Protein AF-M0ECF4-F1 (afdb_monomer_lite)

Radius of gyration: 9.7 Å; chains: 1; bounding box: 22×14×26 Å

pLDDT: mean 90.96, std 5.03, range [65.38, 95.69]

Structure (mmCIF, N/CA/C/O backbone):
data_AF-M0ECF4-F1
#
_entry.id   AF-M0ECF4-F1
#
loop_
_atom_site.group_PDB
_atom_site.id
_atom_site.type_symbol
_atom_site.label_atom_id
_atom_site.label_alt_id
_atom_site.label_comp_id
_atom_site.label_asym_id
_atom_site.label_entity_id
_atom_site.label_seq_id
_atom_site.pdbx_PDB_ins_code
_atom_site.Cartn_x
_atom_site.Cartn_y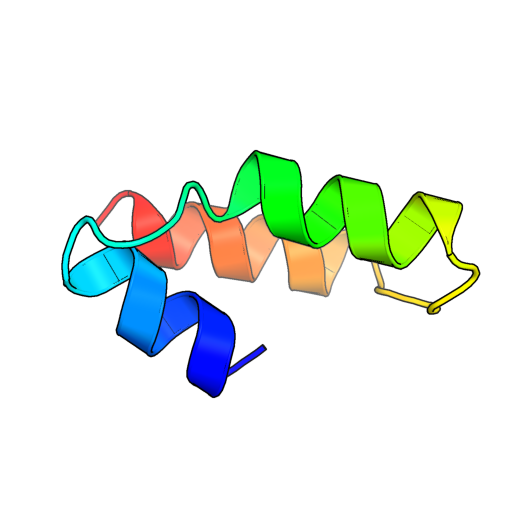
_atom_site.Cartn_z
_atom_site.occupancy
_atom_site.B_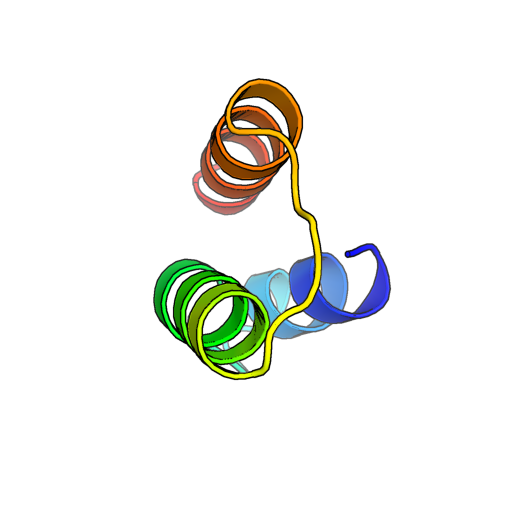iso_or_equiv
_atom_site.auth_seq_id
_atom_site.auth_comp_id
_atom_site.auth_asym_id
_atom_site.auth_atom_id
_atom_site.pdbx_PDB_model_num
ATOM 1 N N . MET A 1 1 ? -2.587 4.257 -2.961 1.00 83.56 1 MET A N 1
ATOM 2 C CA . MET A 1 1 ? -2.500 4.405 -1.489 1.00 83.56 1 MET A CA 1
ATOM 3 C C . MET A 1 1 ? -3.850 4.444 -0.792 1.00 83.56 1 MET A C 1
ATOM 5 O O . MET A 1 1 ? -4.252 3.402 -0.312 1.00 83.56 1 MET A O 1
ATOM 9 N N . GLY A 1 2 ? -4.596 5.557 -0.760 1.00 86.38 2 GLY A N 1
ATOM 10 C CA . GLY A 1 2 ? -5.831 5.626 0.052 1.00 86.38 2 GLY A CA 1
ATOM 11 C C . GLY A 1 2 ? -6.909 4.580 -0.288 1.00 86.38 2 GLY A C 1
ATOM 12 O O . GLY A 1 2 ? -7.633 4.126 0.592 1.00 86.38 2 GLY A O 1
ATOM 13 N N . ILE A 1 3 ? -6.991 4.156 -1.554 1.00 90.19 3 ILE A N 1
ATOM 14 C CA . ILE A 1 3 ? -7.880 3.062 -1.982 1.00 90.19 3 ILE A CA 1
ATOM 15 C C . ILE A 1 3 ? -7.364 1.697 -1.500 1.00 90.19 3 ILE A C 1
ATOM 17 O O . ILE A 1 3 ? -8.172 0.883 -1.068 1.00 90.19 3 ILE A O 1
ATOM 21 N N . LEU A 1 4 ? -6.045 1.478 -1.525 1.00 90.25 4 LEU A N 1
ATOM 22 C CA . LEU A 1 4 ? -5.418 0.236 -1.062 1.00 90.25 4 LEU A CA 1
ATOM 23 C C . LEU A 1 4 ? -5.597 0.068 0.448 1.00 90.25 4 LEU A C 1
ATOM 25 O O . LEU A 1 4 ? -6.135 -0.944 0.869 1.00 90.25 4 LEU A O 1
ATOM 29 N N . LEU A 1 5 ? -5.306 1.110 1.236 1.00 90.00 5 LEU A N 1
ATOM 30 C CA . LEU A 1 5 ? -5.548 1.126 2.687 1.00 90.00 5 LEU A CA 1
ATOM 31 C C . LEU A 1 5 ? -7.012 0.813 3.031 1.00 90.00 5 LEU A C 1
ATOM 33 O O . LEU A 1 5 ? -7.310 0.040 3.931 1.00 90.00 5 LEU A O 1
ATOM 37 N N . ARG A 1 6 ? -7.963 1.383 2.279 1.00 92.62 6 ARG A N 1
ATOM 38 C CA . ARG A 1 6 ? -9.395 1.104 2.474 1.00 92.62 6 ARG A CA 1
ATOM 39 C C . ARG A 1 6 ? -9.785 -0.328 2.095 1.00 92.62 6 ARG A C 1
ATOM 41 O O . ARG A 1 6 ? -10.765 -0.847 2.626 1.00 92.62 6 ARG A O 1
ATOM 48 N N . ALA A 1 7 ? -9.131 -0.914 1.099 1.00 91.81 7 ALA A N 1
ATOM 49 C CA . ALA A 1 7 ? -9.402 -2.281 0.677 1.00 91.81 7 ALA A CA 1
ATOM 50 C C . ALA A 1 7 ? -8.790 -3.287 1.664 1.00 91.81 7 ALA A C 1
ATOM 52 O O . ALA A 1 7 ? -9.472 -4.246 2.030 1.00 91.81 7 ALA A O 1
ATOM 53 N N . SER A 1 8 ? -7.571 -3.017 2.136 1.00 92.56 8 SER A N 1
ATOM 54 C CA . SER A 1 8 ? -6.856 -3.840 3.111 1.00 92.56 8 SER A CA 1
ATOM 55 C C . SER A 1 8 ? -7.546 -3.842 4.473 1.00 92.56 8 SER A C 1
ATOM 57 O O . SER A 1 8 ? -7.891 -4.907 4.975 1.00 92.56 8 SER A O 1
ATOM 59 N N . SER A 1 9 ? -8.001 -2.679 4.965 1.00 90.75 9 SER A N 1
ATOM 60 C CA . SER A 1 9 ? -8.804 -2.598 6.203 1.00 90.75 9 SER A CA 1
ATOM 61 C C . SER A 1 9 ? -10.161 -3.314 6.142 1.00 90.75 9 SER A C 1
ATOM 63 O O . SER A 1 9 ? -10.852 -3.469 7.148 1.00 90.75 9 SER A O 1
ATOM 65 N N . ARG A 1 10 ? -10.582 -3.759 4.952 1.00 93.44 10 ARG A N 1
ATOM 66 C CA . ARG A 1 10 ? -11.770 -4.601 4.743 1.00 93.44 10 ARG A CA 1
ATOM 67 C C . ARG A 1 10 ? -11.418 -6.076 4.521 1.00 93.44 10 ARG A C 1
ATOM 69 O O . ARG A 1 10 ? -12.311 -6.837 4.150 1.00 93.44 10 ARG A O 1
ATOM 76 N N . GLY A 1 11 ? -10.150 -6.455 4.679 1.00 89.88 11 GLY A N 1
ATOM 77 C CA . GLY A 1 11 ? -9.608 -7.788 4.414 1.00 89.88 11 GLY A CA 1
ATOM 78 C C . GLY A 1 11 ? -9.738 -8.222 2.954 1.00 89.88 11 GLY A C 1
ATOM 79 O O . GLY A 1 11 ? -9.861 -9.412 2.678 1.00 89.88 11 GLY A O 1
ATOM 80 N N . LYS A 1 12 ? -9.829 -7.270 2.013 1.00 92.50 12 LYS A N 1
ATOM 81 C CA . LYS A 1 12 ? -10.065 -7.579 0.591 1.00 92.50 12 LYS A CA 1
ATOM 82 C C . LYS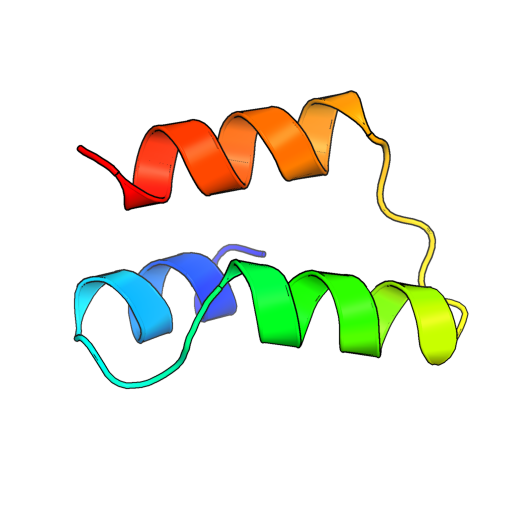 A 1 12 ? -8.788 -7.772 -0.211 1.00 92.50 12 LYS A C 1
ATOM 84 O O . LYS A 1 12 ? -8.857 -8.364 -1.282 1.00 92.50 12 LYS A O 1
ATOM 89 N N . VAL A 1 13 ? -7.685 -7.214 0.267 1.00 92.62 13 VAL A N 1
ATOM 90 C CA . VAL A 1 13 ? -6.365 -7.274 -0.360 1.00 92.62 13 VAL A CA 1
ATOM 91 C C . VAL A 1 13 ? -5.319 -7.362 0.739 1.00 92.62 13 VAL A C 1
ATOM 93 O O . VAL A 1 13 ? -5.588 -6.934 1.859 1.00 92.62 13 VAL A O 1
ATOM 96 N N . ASP A 1 14 ? -4.156 -7.895 0.396 1.00 93.62 14 ASP A N 1
ATOM 97 C CA . ASP A 1 14 ? -2.960 -7.829 1.225 1.00 93.62 14 ASP A CA 1
ATOM 98 C C . ASP A 1 14 ? -2.161 -6.588 0.816 1.00 93.62 14 ASP A C 1
ATOM 100 O O . ASP A 1 14 ? -1.709 -6.488 -0.327 1.00 93.62 14 ASP A O 1
ATOM 104 N N . LEU A 1 15 ? -2.062 -5.597 1.703 1.00 93.44 15 LEU A N 1
ATOM 105 C CA . LEU A 1 15 ? -1.485 -4.304 1.340 1.00 93.44 15 LEU A CA 1
ATOM 106 C C . LEU A 1 15 ? -0.017 -4.415 0.915 1.00 93.44 15 LEU A C 1
ATOM 108 O O . LEU A 1 15 ? 0.380 -3.731 -0.025 1.00 93.44 15 LEU A O 1
ATOM 112 N N . GLU A 1 16 ? 0.765 -5.261 1.583 1.00 93.50 16 GLU A N 1
ATOM 113 C CA . GLU A 1 16 ? 2.183 -5.483 1.286 1.00 93.50 16 GLU A CA 1
ATOM 114 C C . GLU A 1 16 ? 2.372 -6.013 -0.139 1.00 93.50 16 GLU A C 1
ATOM 116 O O . GLU A 1 16 ? 3.063 -5.386 -0.945 1.00 93.50 16 GLU A O 1
ATOM 121 N N . THR A 1 17 ? 1.640 -7.071 -0.500 1.00 95.00 17 THR A N 1
ATOM 122 C CA . THR A 1 17 ? 1.664 -7.655 -1.849 1.00 95.00 17 THR A CA 1
ATOM 123 C C . THR A 1 17 ? 1.287 -6.636 -2.928 1.00 95.00 17 THR A C 1
ATOM 125 O O . THR A 1 17 ? 1.920 -6.571 -3.983 1.00 95.00 17 THR A O 1
ATOM 128 N N . GLU A 1 18 ? 0.265 -5.811 -2.686 1.00 94.88 18 GLU A N 1
ATOM 129 C CA . GLU A 1 18 ? -0.168 -4.797 -3.656 1.00 94.88 18 GLU A CA 1
ATOM 130 C C . GLU A 1 18 ? 0.856 -3.660 -3.813 1.00 94.88 18 GLU A C 1
ATOM 132 O O . GLU A 1 18 ? 1.032 -3.122 -4.910 1.00 94.88 18 GLU A O 1
ATOM 137 N N . LEU A 1 19 ? 1.542 -3.273 -2.733 1.00 93.81 19 LEU A N 1
ATOM 138 C CA . LEU A 1 19 ? 2.604 -2.268 -2.789 1.00 93.81 19 LEU A CA 1
ATOM 139 C C . LEU A 1 19 ? 3.814 -2.783 -3.565 1.00 93.81 19 LEU A C 1
ATOM 141 O O . LEU A 1 19 ? 4.339 -2.048 -4.405 1.00 93.81 19 LEU A O 1
ATOM 145 N N . ASP A 1 20 ? 4.207 -4.035 -3.355 1.00 93.19 20 ASP A N 1
ATOM 146 C CA . ASP A 1 20 ? 5.296 -4.662 -4.102 1.00 93.19 20 ASP A CA 1
ATOM 147 C C . ASP A 1 20 ? 4.962 -4.787 -5.590 1.00 93.19 20 ASP A C 1
ATOM 149 O O . ASP A 1 20 ? 5.762 -4.373 -6.433 1.00 93.19 20 ASP A O 1
ATOM 153 N N . ALA A 1 21 ? 3.741 -5.210 -5.934 1.00 94.88 21 ALA A N 1
ATOM 154 C CA . ALA A 1 21 ? 3.284 -5.264 -7.324 1.00 94.88 21 ALA A CA 1
ATOM 155 C C . ALA A 1 21 ? 3.345 -3.888 -8.017 1.00 94.88 21 ALA A C 1
ATOM 157 O O . ALA A 1 21 ? 3.709 -3.782 -9.192 1.00 94.88 21 ALA A O 1
ATOM 158 N N . LEU A 1 22 ? 3.035 -2.805 -7.295 1.00 93.31 22 LEU A N 1
ATOM 159 C CA . LEU A 1 22 ? 3.178 -1.445 -7.818 1.00 93.31 22 LEU A CA 1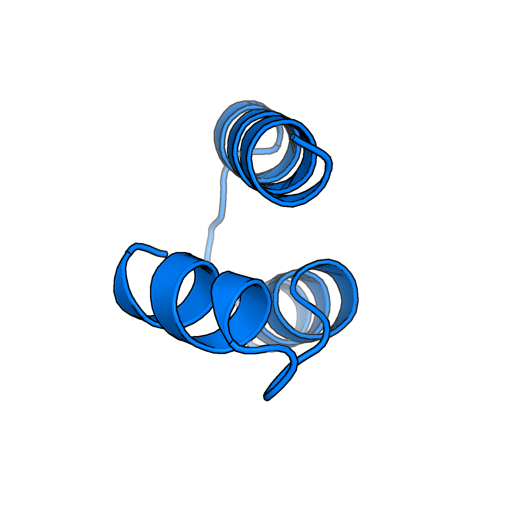
ATOM 160 C C . LEU A 1 22 ? 4.647 -1.066 -8.048 1.00 93.31 22 LEU A C 1
ATOM 162 O O . LEU A 1 22 ? 4.954 -0.434 -9.062 1.00 93.31 22 LEU A O 1
ATOM 166 N N . ARG A 1 23 ? 5.559 -1.462 -7.153 1.00 92.31 23 ARG A N 1
ATOM 167 C CA . ARG A 1 23 ? 7.003 -1.221 -7.322 1.00 92.31 23 ARG A CA 1
ATOM 168 C C . ARG A 1 23 ? 7.545 -1.974 -8.534 1.00 92.31 23 ARG A C 1
ATOM 170 O O . ARG A 1 23 ? 8.256 -1.379 -9.342 1.00 92.31 23 ARG A O 1
ATOM 177 N N . GLU A 1 24 ? 7.153 -3.233 -8.709 1.00 95.19 24 GLU A N 1
ATOM 178 C CA . GLU A 1 24 ? 7.519 -4.046 -9.876 1.00 95.19 24 GLU A CA 1
ATOM 179 C C . GLU A 1 24 ? 6.965 -3.474 -11.188 1.00 95.19 24 GLU A C 1
ATOM 181 O O . GLU A 1 24 ? 7.648 -3.482 -12.213 1.00 95.19 24 GLU A O 1
ATOM 186 N N . ALA A 1 25 ? 5.762 -2.896 -11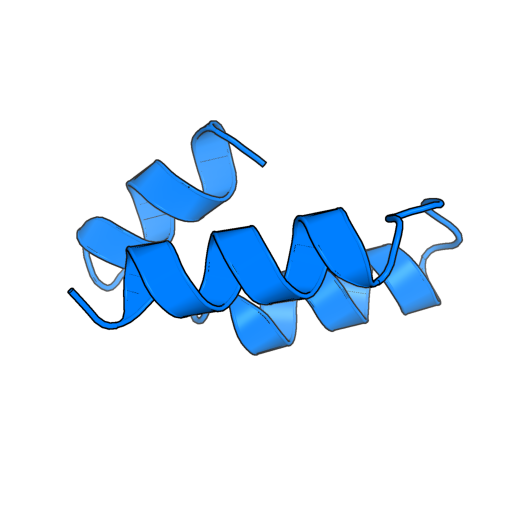.154 1.00 95.69 25 ALA A N 1
ATOM 187 C CA . ALA A 1 25 ? 5.169 -2.196 -12.292 1.00 95.69 25 ALA A CA 1
ATOM 188 C C . ALA A 1 25 ? 5.828 -0.832 -12.599 1.00 95.69 25 ALA A C 1
ATOM 190 O O . ALA A 1 25 ? 5.446 -0.166 -13.564 1.00 95.69 25 ALA A O 1
ATOM 191 N N . GLY A 1 26 ? 6.818 -0.408 -11.805 1.00 95.19 26 GLY A N 1
ATOM 192 C CA . GLY A 1 26 ? 7.578 0.825 -12.010 1.00 95.19 26 GLY A CA 1
ATOM 193 C C . GLY A 1 26 ? 6.963 2.067 -11.364 1.00 95.19 26 GLY A C 1
ATOM 194 O O . GLY A 1 26 ? 7.401 3.184 -11.653 1.00 95.19 26 GLY A O 1
ATOM 195 N N . PHE A 1 27 ? 5.967 1.914 -10.485 1.00 92.06 27 PHE A N 1
ATOM 196 C CA . PHE A 1 27 ? 5.491 3.035 -9.681 1.00 92.06 27 PHE A CA 1
ATOM 197 C C . PHE A 1 27 ? 6.532 3.387 -8.624 1.00 92.06 27 PHE A C 1
ATOM 199 O O . PHE A 1 27 ? 6.933 2.562 -7.804 1.00 92.06 27 PHE A O 1
ATOM 206 N N . TRP A 1 28 ? 6.930 4.657 -8.599 1.00 89.94 28 TRP A N 1
ATOM 207 C CA . TRP A 1 28 ? 7.753 5.159 -7.512 1.00 89.94 28 TRP A CA 1
ATOM 208 C C . TRP A 1 28 ? 6.891 5.321 -6.259 1.00 89.94 28 TRP A C 1
ATOM 210 O O . TRP A 1 28 ? 6.043 6.212 -6.178 1.00 89.94 28 TRP A O 1
ATOM 220 N N . ILE A 1 29 ? 7.171 4.501 -5.249 1.00 89.06 29 ILE A N 1
ATOM 221 C CA . ILE A 1 29 ? 6.667 4.654 -3.883 1.00 89.06 29 ILE A CA 1
ATOM 222 C C . ILE A 1 29 ? 7.887 4.827 -2.976 1.00 89.06 29 ILE A C 1
ATOM 224 O O . ILE A 1 29 ? 8.822 4.035 -3.034 1.00 89.06 29 ILE A O 1
ATOM 228 N N . SER A 1 30 ? 7.924 5.910 -2.198 1.00 91.69 30 SER A N 1
ATOM 229 C CA . SER A 1 30 ? 8.998 6.120 -1.220 1.00 91.69 30 SER A CA 1
ATOM 230 C C . SER A 1 30 ? 8.918 5.058 -0.125 1.00 91.69 30 SER A C 1
ATOM 232 O O . SER A 1 30 ? 7.819 4.782 0.353 1.00 91.69 30 SER A O 1
ATOM 234 N N . ASP A 1 31 ? 10.066 4.537 0.316 1.00 90.69 31 ASP A N 1
ATOM 235 C CA . ASP A 1 31 ? 10.138 3.572 1.423 1.00 90.69 31 ASP A CA 1
ATOM 236 C C . ASP A 1 31 ? 9.402 4.082 2.665 1.00 90.69 31 ASP A C 1
ATOM 238 O O . ASP A 1 31 ? 8.514 3.406 3.168 1.00 90.69 31 ASP A O 1
ATOM 242 N N . ALA A 1 32 ? 9.625 5.342 3.050 1.00 93.12 32 ALA A N 1
ATOM 243 C CA . ALA A 1 32 ? 8.939 5.965 4.182 1.00 93.12 32 ALA A CA 1
ATOM 244 C C . ALA A 1 32 ? 7.408 6.039 4.016 1.00 93.12 32 ALA A C 1
ATOM 246 O O . ALA A 1 32 ? 6.674 6.048 5.000 1.00 93.12 32 ALA A O 1
ATOM 247 N N . LEU A 1 33 ? 6.900 6.130 2.781 1.00 90.62 33 LEU A N 1
ATOM 248 C CA . LEU A 1 33 ? 5.457 6.093 2.529 1.00 90.62 33 LEU A CA 1
ATOM 249 C C . LEU A 1 33 ? 4.917 4.661 2.602 1.00 90.62 33 LEU A C 1
ATOM 251 O O . LEU A 1 33 ? 3.807 4.464 3.089 1.00 90.62 33 LEU A O 1
ATOM 255 N N . SER A 1 34 ? 5.689 3.693 2.111 1.00 90.62 34 SER A N 1
ATOM 256 C CA . SER A 1 34 ? 5.354 2.270 2.169 1.00 90.62 34 SER A CA 1
ATOM 257 C C . SER A 1 34 ? 5.309 1.784 3.616 1.00 90.62 34 SER A C 1
ATOM 259 O O . SER A 1 34 ? 4.301 1.234 4.040 1.00 90.62 34 SER A O 1
ATOM 261 N N . GLU A 1 35 ? 6.349 2.083 4.397 1.00 92.88 35 GLU A N 1
ATOM 262 C CA . GLU A 1 35 ? 6.454 1.741 5.819 1.00 92.88 35 GLU A CA 1
ATOM 263 C C . GLU A 1 35 ? 5.280 2.313 6.614 1.00 92.88 35 GLU A C 1
ATOM 265 O O . GLU A 1 35 ? 4.557 1.567 7.264 1.00 92.88 35 GLU A O 1
ATOM 270 N N . ARG A 1 36 ? 4.995 3.614 6.469 1.00 93.25 36 ARG A N 1
ATOM 271 C CA . ARG A 1 36 ? 3.846 4.235 7.148 1.00 93.25 36 ARG A CA 1
ATOM 272 C C . ARG A 1 36 ? 2.512 3.625 6.742 1.00 93.25 36 ARG A C 1
ATOM 274 O O . ARG A 1 36 ? 1.591 3.594 7.547 1.00 93.25 36 ARG A O 1
ATOM 281 N N . ALA A 1 37 ? 2.368 3.197 5.490 1.00 91.75 37 ALA A N 1
ATOM 282 C CA . ALA A 1 37 ? 1.138 2.560 5.044 1.00 91.75 37 ALA A CA 1
ATOM 283 C C . ALA A 1 37 ? 0.958 1.170 5.666 1.00 91.75 37 ALA A C 1
ATOM 285 O O . ALA A 1 37 ? -0.162 0.843 6.038 1.00 91.75 37 ALA A O 1
ATOM 286 N N . LEU A 1 38 ? 2.040 0.400 5.810 1.00 92.06 38 LEU A N 1
ATOM 287 C CA . LEU A 1 38 ? 2.032 -0.912 6.466 1.00 92.06 38 LEU A CA 1
ATOM 288 C C . LEU A 1 38 ? 1.805 -0.796 7.981 1.00 92.06 38 LEU A C 1
ATOM 290 O O . LEU A 1 38 ? 1.031 -1.565 8.546 1.00 92.06 38 LEU A O 1
ATOM 294 N N . GLU A 1 39 ? 2.401 0.208 8.631 1.00 92.94 39 GLU A N 1
ATOM 295 C CA . GLU A 1 39 ? 2.136 0.521 10.043 1.00 92.94 39 GLU A CA 1
ATOM 296 C C . GLU A 1 39 ? 0.642 0.781 10.283 1.00 92.94 39 GLU A C 1
ATOM 298 O O . GLU A 1 39 ? 0.048 0.191 11.179 1.00 92.94 39 GLU A O 1
ATOM 303 N N . MET A 1 40 ? 0.017 1.600 9.430 1.00 88.19 40 MET A N 1
ATOM 304 C CA . MET A 1 40 ? -1.413 1.922 9.520 1.00 88.19 40 MET A CA 1
ATOM 305 C C . MET A 1 40 ? -2.347 0.747 9.208 1.00 88.19 40 MET A C 1
ATOM 307 O O . MET A 1 40 ? -3.528 0.824 9.533 1.00 88.19 40 MET A O 1
ATOM 311 N N . ASP A 1 41 ? -1.865 -0.280 8.512 1.00 87.38 41 ASP A N 1
ATOM 312 C CA . ASP A 1 41 ? -2.654 -1.465 8.161 1.00 87.38 41 ASP A CA 1
ATOM 313 C C . ASP A 1 41 ? -2.660 -2.517 9.276 1.00 87.38 41 ASP A C 1
ATOM 315 O O . ASP A 1 41 ? -3.556 -3.353 9.345 1.00 87.38 41 ASP A O 1
ATOM 319 N N . THR A 1 42 ? -1.656 -2.459 10.155 1.00 78.94 42 THR A N 1
ATOM 320 C CA . THR A 1 42 ? -1.487 -3.392 11.276 1.00 78.94 42 THR A CA 1
ATOM 321 C C . THR A 1 42 ? -2.234 -2.931 12.545 1.00 78.94 42 THR A C 1
ATOM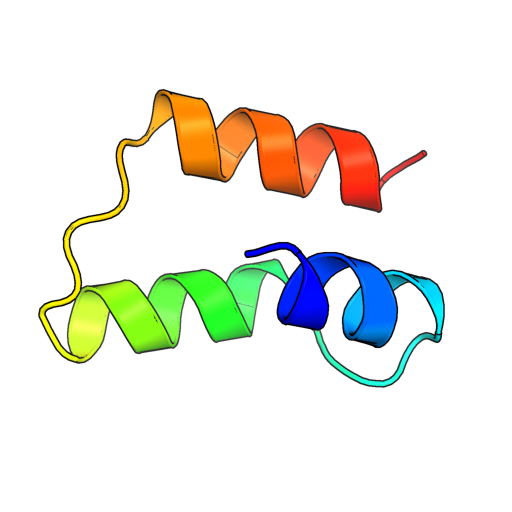 323 O O . THR A 1 42 ? -2.381 -3.720 13.480 1.00 78.94 42 THR A O 1
ATOM 326 N N . GLU A 1 43 ? -2.707 -1.676 12.591 1.00 65.38 43 GLU A N 1
ATOM 327 C CA . GLU A 1 43 ? -3.567 -1.100 13.652 1.00 65.38 43 GLU A CA 1
ATOM 328 C C . GLU A 1 43 ? -5.067 -1.368 13.431 1.00 65.38 43 GLU A C 1
ATOM 330 O O . GLU A 1 43 ? -5.744 -1.726 14.426 1.00 65.38 43 GLU A O 1
#

Organism: NCBI:txid1227467

Sequence (43 aa):
MGILLRASSRGKVDLETELDALREAGFWISDALSERALEMDTE

Foldseek 3Di:
DVVLLVCLLVVNDDSLVVVVVCVVVVDDDDPVNSVVSVVSSVD

Secondary structure (DSSP, 8-state):
-HHHHHHHTTTSS-HHHHHHHHHHTT----HHHHHHHHHHHH-